Protein AF-A0A6N2DN77-F1 (afdb_monomer)

Sequence (92 aa):
MGPDDVTTDWLSTILGGEIGSVEHERIGDGLVGMNLRVRLRDAEPALPSSVVIKLPSPDPTSRATGIALRNYEREVRFYLDIAPTVDIRVPH

Solvent-accessible surface area (backbone atoms only — not comparable to full-atom values): 5533 Å² total; per-residue (Å²): 127,59,75,86,68,70,38,45,70,56,49,22,63,76,73,71,49,63,46,70,40,68,50,76,43,82,44,82,91,41,80,61,30,35,35,31,41,33,39,44,38,78,43,44,90,90,52,69,65,55,50,78,48,81,40,68,22,87,51,67,66,41,28,50,49,32,58,77,70,38,46,68,60,52,53,53,46,36,63,72,71,44,50,85,76,51,101,68,92,72,92,131

Foldseek 3Di:
DDPVVPFQVVCCVVQVWHFPGKDWDWDDPQQQWTKIKIATHPTDPVDDRIDIDTGGGPDPVSNVVCVVVVVVVVVVCCVVPPVVVDPDDDDD

Secondary structure (DSSP, 8-state):
--GGG--HHHHHHHHTS--SEEEEEEES--SSEEEEEEEEES--TTS-SEEEEEEE-SSHHHHHHHHHTTHHHHHHHIIIIIGGGS------

Radius of gyration: 14.67 Å; Cα contacts (8 Å, |Δi|>4): 127; chains: 1; bounding box: 31×34×36 Å

Nearest PDB structures (foldseek):
  7bmw-assembly1_A  TM=4.299E-01  e=1.077E+00  Thermochaetoides thermophila DSM 1495
  8jx6-assembly1_A  TM=4.408E-01  e=2.213E+00  metagenome
  6pe3-assembly1_A  TM=3.229E-01  e=6.519E+00  Methanocaldococcus jannaschii DSM 2661

pLDDT: mean 94.03, std 5.04, range [74.94, 98.12]

Structure (mmCIF, N/CA/C/O backbone):
data_AF-A0A6N2DN77-F1
#
_entry.id   AF-A0A6N2DN77-F1
#
loop_
_atom_site.group_PDB
_atom_site.id
_atom_site.type_symbol
_atom_site.label_atom_id
_atom_site.label_alt_id
_atom_site.label_comp_id
_atom_site.label_asym_id
_atom_site.label_entity_id
_atom_site.label_seq_id
_atom_site.pdbx_PDB_ins_code
_atom_site.Cartn_x
_atom_site.Cartn_y
_atom_site.Cartn_z
_atom_site.occupancy
_atom_site.B_iso_or_equiv
_atom_site.auth_seq_id
_atom_site.auth_comp_id
_atom_site.auth_asym_id
_atom_site.auth_atom_id
_atom_site.pdbx_PDB_model_num
ATOM 1 N N . MET A 1 1 ? 4.820 9.402 -6.035 1.00 75.69 1 MET A N 1
ATOM 2 C CA . MET A 1 1 ? 4.372 8.913 -4.728 1.00 75.69 1 MET A CA 1
ATOM 3 C C . MET A 1 1 ? 5.532 8.219 -4.030 1.00 75.69 1 MET A C 1
ATOM 5 O O . MET A 1 1 ? 6.094 7.291 -4.608 1.00 75.69 1 MET A O 1
ATOM 9 N N . GLY A 1 2 ? 5.924 8.705 -2.860 1.00 84.38 2 GLY A N 1
ATOM 10 C CA . GLY A 1 2 ? 6.901 8.126 -1.944 1.00 84.38 2 GLY A CA 1
ATOM 11 C C . GLY A 1 2 ? 6.288 7.890 -0.555 1.00 84.38 2 GLY A C 1
ATOM 12 O O . GLY A 1 2 ? 5.081 8.044 -0.391 1.00 84.38 2 GLY A O 1
ATOM 13 N N . PRO A 1 3 ? 7.093 7.495 0.446 1.00 86.25 3 PRO A N 1
ATOM 14 C CA . PRO A 1 3 ? 6.607 7.192 1.794 1.00 86.25 3 PRO A CA 1
ATOM 15 C C . PRO A 1 3 ? 5.905 8.365 2.476 1.00 86.25 3 PRO A C 1
ATOM 17 O O . PRO A 1 3 ? 4.927 8.141 3.176 1.00 86.25 3 PRO A O 1
ATOM 20 N N . ASP A 1 4 ? 6.372 9.591 2.236 1.00 90.19 4 ASP A N 1
ATOM 21 C CA . ASP A 1 4 ? 5.819 10.808 2.847 1.00 90.19 4 ASP A CA 1
ATOM 22 C C . ASP A 1 4 ? 4.428 11.167 2.301 1.00 90.19 4 ASP A C 1
ATOM 24 O O . ASP A 1 4 ? 3.685 11.911 2.932 1.00 90.19 4 ASP A O 1
ATOM 28 N N . ASP A 1 5 ? 4.045 10.596 1.153 1.00 91.06 5 ASP A N 1
ATOM 29 C CA . ASP A 1 5 ? 2.696 10.738 0.599 1.00 91.06 5 ASP A CA 1
ATOM 30 C C . ASP A 1 5 ? 1.687 9.788 1.278 1.00 91.06 5 ASP A C 1
ATOM 32 O O . ASP A 1 5 ? 0.484 9.887 1.040 1.00 91.06 5 ASP A O 1
ATOM 36 N N . VAL A 1 6 ? 2.153 8.848 2.113 1.00 93.38 6 VAL A N 1
ATOM 37 C CA . VAL A 1 6 ? 1.306 7.945 2.906 1.00 93.38 6 VAL A CA 1
ATOM 38 C C . VAL A 1 6 ? 0.957 8.632 4.225 1.00 93.38 6 VAL A C 1
ATOM 40 O O . VAL A 1 6 ? 1.515 8.331 5.280 1.00 93.38 6 VAL A O 1
ATOM 43 N N . THR A 1 7 ? 0.046 9.595 4.150 1.00 95.19 7 THR A N 1
ATOM 44 C CA . THR A 1 7 ? -0.420 10.354 5.315 1.00 95.19 7 THR A CA 1
ATOM 45 C C . THR A 1 7 ? -1.670 9.732 5.931 1.00 95.19 7 THR A C 1
ATOM 47 O O . THR A 1 7 ? -2.353 8.919 5.300 1.00 95.19 7 THR A O 1
ATOM 50 N N . THR A 1 8 ? -1.987 10.141 7.163 1.00 96.75 8 THR A N 1
ATOM 51 C CA . THR A 1 8 ? -3.252 9.804 7.829 1.00 96.75 8 THR A CA 1
ATOM 52 C C . THR A 1 8 ? -4.445 10.192 6.958 1.00 96.75 8 THR A C 1
ATOM 54 O O . THR A 1 8 ? -5.227 9.322 6.601 1.00 96.75 8 THR A O 1
ATOM 57 N N . ASP A 1 9 ? -4.529 11.453 6.523 1.00 96.75 9 ASP A N 1
ATOM 58 C CA . ASP A 1 9 ? -5.650 11.965 5.722 1.00 96.75 9 ASP A CA 1
ATOM 59 C C . ASP A 1 9 ? -5.842 11.186 4.415 1.00 96.75 9 ASP A C 1
ATOM 61 O O . ASP A 1 9 ? -6.967 10.864 4.017 1.00 96.75 9 ASP A O 1
ATOM 65 N N . TRP A 1 10 ? -4.735 10.853 3.743 1.00 96.06 10 TRP A N 1
ATOM 66 C CA . TRP A 1 10 ? -4.775 10.063 2.518 1.00 96.06 10 TRP A CA 1
ATOM 67 C C . TRP A 1 10 ? -5.307 8.649 2.787 1.00 96.06 10 TRP A C 1
ATOM 69 O O . TRP A 1 10 ? -6.180 8.177 2.058 1.00 96.06 10 TRP A O 1
ATOM 79 N N . LEU A 1 11 ? -4.847 7.988 3.856 1.00 96.75 11 LEU A N 1
ATOM 80 C CA . LEU A 1 11 ? -5.338 6.662 4.234 1.00 96.75 11 LEU A CA 1
ATOM 81 C C . LEU A 1 11 ? -6.796 6.678 4.695 1.00 96.75 11 LEU A C 1
ATOM 83 O O . LEU A 1 11 ? -7.546 5.804 4.270 1.00 96.75 11 LEU A O 1
ATOM 87 N N . SER A 1 12 ? -7.214 7.672 5.481 1.00 97.31 12 SER A N 1
ATOM 88 C CA . SER A 1 12 ? -8.610 7.833 5.905 1.00 97.31 12 SER A CA 1
ATOM 89 C C . SER A 1 12 ? -9.531 7.976 4.693 1.00 97.31 12 SER A C 1
ATOM 91 O O . SER A 1 12 ? -10.577 7.334 4.609 1.00 97.31 12 SER A O 1
ATOM 93 N N . THR A 1 13 ? -9.093 8.744 3.689 1.00 97.31 13 THR A N 1
ATOM 94 C CA . THR A 1 13 ? -9.828 8.925 2.429 1.00 97.31 13 THR A CA 1
ATOM 95 C C . THR A 1 13 ? -9.945 7.620 1.638 1.00 97.31 13 THR A C 1
ATOM 97 O O . THR A 1 13 ? -11.024 7.288 1.154 1.00 97.31 13 THR A O 1
ATOM 100 N N . ILE A 1 14 ? -8.844 6.877 1.483 1.00 95.69 14 ILE A N 1
ATOM 101 C CA . ILE A 1 14 ? -8.813 5.637 0.691 1.00 95.69 14 ILE A CA 1
ATOM 102 C C . ILE A 1 14 ? -9.578 4.501 1.375 1.00 95.69 14 ILE A C 1
ATOM 104 O O . ILE A 1 14 ? -10.236 3.715 0.696 1.00 95.69 14 ILE A O 1
ATOM 108 N N . LEU A 1 15 ? -9.475 4.398 2.701 1.00 95.62 15 LEU A N 1
ATOM 109 C CA . LEU A 1 15 ? -10.103 3.332 3.479 1.00 95.62 15 LEU A CA 1
ATOM 110 C C . LEU A 1 15 ? -11.545 3.658 3.889 1.00 95.62 15 LEU A C 1
ATOM 112 O O . LEU A 1 15 ? -12.278 2.747 4.264 1.00 95.62 15 LEU A O 1
ATOM 116 N N . GLY A 1 16 ? -11.969 4.920 3.774 1.00 96.88 16 GLY A N 1
ATOM 117 C CA . GLY A 1 16 ? -13.346 5.336 4.031 1.00 96.88 16 GLY A CA 1
ATOM 118 C C . GLY A 1 16 ? -13.720 5.350 5.513 1.00 96.88 16 GLY A C 1
ATOM 119 O O . GLY A 1 16 ? -14.827 4.944 5.853 1.00 96.88 16 GLY A O 1
ATOM 120 N N . GLY A 1 17 ? -12.812 5.802 6.380 1.00 96.81 17 GLY A N 1
ATOM 121 C CA . GLY A 1 17 ? -13.055 5.946 7.818 1.00 96.81 17 GLY A CA 1
ATOM 122 C C . GLY A 1 17 ? -11.954 6.744 8.512 1.00 96.81 17 GLY A C 1
ATOM 123 O O . GLY A 1 17 ? -10.890 6.971 7.935 1.00 96.81 17 GLY A O 1
ATOM 124 N N . GLU A 1 18 ? -12.205 7.171 9.746 1.00 97.56 18 GLU A N 1
ATOM 125 C CA . GLU A 1 18 ? -11.255 7.975 10.515 1.00 97.56 18 GLU A CA 1
ATOM 126 C C . GLU A 1 18 ? -10.080 7.140 11.054 1.00 97.56 18 GLU A C 1
ATOM 128 O O . GLU A 1 18 ? -10.235 6.016 11.546 1.00 97.56 18 GLU A O 1
ATOM 133 N N . ILE A 1 19 ? -8.881 7.724 10.980 1.00 98.12 19 ILE A N 1
ATOM 134 C CA . ILE A 1 19 ? -7.623 7.185 11.508 1.00 98.12 19 ILE A CA 1
ATOM 135 C C . ILE A 1 19 ? -6.976 8.291 12.337 1.00 98.12 19 ILE A C 1
ATOM 137 O O . ILE A 1 19 ? -6.790 9.398 11.841 1.00 98.12 19 ILE A O 1
ATOM 141 N N . GLY A 1 20 ? -6.603 8.009 13.586 1.00 97.00 20 GLY A N 1
ATOM 142 C CA . GLY A 1 20 ? -5.953 9.008 14.437 1.00 97.00 20 GLY A CA 1
ATOM 143 C C . GLY A 1 20 ? -4.508 9.285 14.022 1.00 97.00 20 GLY A C 1
ATOM 144 O O . GLY A 1 20 ? -4.096 10.435 13.872 1.00 97.00 20 GLY A O 1
ATOM 145 N N . SER A 1 21 ? -3.713 8.233 13.821 1.00 96.81 21 SER A N 1
ATOM 146 C CA . SER A 1 21 ? -2.340 8.370 13.323 1.00 96.81 21 SER A CA 1
ATOM 147 C C . SER A 1 21 ? -1.836 7.110 12.632 1.00 96.81 21 SER A C 1
ATOM 149 O O . SER A 1 21 ? -2.405 6.024 12.764 1.00 96.81 21 SER A O 1
ATOM 151 N N . VAL A 1 22 ? -0.753 7.261 11.872 1.00 96.62 22 VAL A N 1
ATOM 152 C CA . VAL A 1 22 ? -0.130 6.166 11.131 1.00 96.62 22 VAL A CA 1
ATOM 153 C C . VAL A 1 22 ? 1.350 6.062 11.466 1.00 96.62 22 VAL A C 1
ATOM 155 O O . VAL A 1 22 ? 2.057 7.061 11.571 1.00 96.62 22 VAL A O 1
ATOM 158 N N . GLU A 1 23 ? 1.829 4.832 11.615 1.00 95.75 23 GLU A N 1
ATOM 159 C CA . GLU A 1 23 ? 3.252 4.521 11.761 1.00 95.75 23 GLU A CA 1
ATOM 160 C C . GLU A 1 23 ? 3.665 3.605 10.615 1.00 95.75 23 GLU A C 1
ATOM 162 O O . GLU A 1 23 ? 3.116 2.509 10.475 1.00 95.75 23 GLU A O 1
ATOM 167 N N . HIS A 1 24 ? 4.643 4.020 9.811 1.00 94.25 24 HIS A N 1
ATOM 168 C CA . HIS A 1 24 ? 5.153 3.211 8.707 1.00 94.25 24 HIS A CA 1
ATOM 169 C C . HIS A 1 24 ? 6.552 2.636 8.981 1.00 94.25 24 HIS A C 1
ATOM 171 O O . HIS A 1 24 ? 7.439 3.299 9.510 1.00 94.25 24 HIS A O 1
ATOM 177 N N . GLU A 1 25 ? 6.766 1.384 8.588 1.00 94.56 25 GLU A N 1
ATOM 178 C CA . GLU A 1 25 ? 8.072 0.725 8.591 1.00 94.56 25 GLU A CA 1
ATOM 179 C C . GLU A 1 25 ? 8.326 0.106 7.213 1.00 94.56 25 GLU A C 1
ATOM 181 O O . GLU A 1 25 ? 7.442 -0.520 6.619 1.00 94.56 25 GLU A O 1
ATOM 186 N N . ARG A 1 26 ? 9.541 0.265 6.679 1.00 93.75 26 ARG A N 1
ATOM 187 C CA . ARG A 1 26 ? 9.924 -0.425 5.443 1.00 93.75 26 ARG A CA 1
ATOM 188 C C . ARG A 1 26 ? 10.091 -1.913 5.724 1.00 93.75 26 ARG A C 1
ATOM 190 O O . ARG A 1 26 ? 10.753 -2.296 6.684 1.00 93.75 26 ARG A O 1
ATOM 197 N N . ILE A 1 27 ? 9.535 -2.742 4.845 1.00 94.44 27 ILE A N 1
ATOM 198 C CA . ILE A 1 27 ? 9.667 -4.198 4.905 1.00 94.44 27 ILE A CA 1
ATOM 199 C C . ILE A 1 27 ? 10.254 -4.747 3.600 1.00 94.44 27 ILE A C 1
ATOM 201 O O . ILE A 1 27 ? 9.910 -4.302 2.502 1.00 94.44 27 ILE A O 1
ATOM 205 N N . GLY A 1 28 ? 11.139 -5.737 3.727 1.00 89.12 28 GLY A N 1
ATOM 206 C CA . GLY A 1 28 ? 11.843 -6.361 2.604 1.00 89.12 28 GLY A CA 1
ATOM 207 C C . GLY A 1 28 ? 12.930 -5.487 1.962 1.00 89.12 28 GLY A C 1
ATOM 208 O O . GLY A 1 28 ? 13.084 -4.303 2.264 1.00 89.12 28 GLY A O 1
ATOM 209 N N . ASP A 1 29 ? 13.675 -6.083 1.029 1.00 83.25 29 ASP A N 1
ATOM 210 C CA . ASP A 1 29 ? 14.890 -5.473 0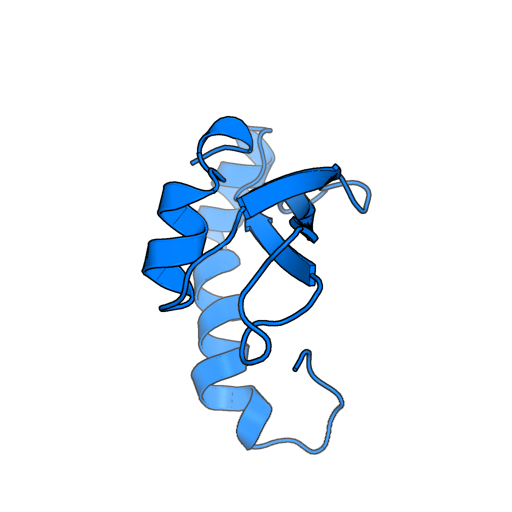.459 1.00 83.25 29 ASP A CA 1
ATOM 211 C C . ASP A 1 29 ? 14.602 -4.449 -0.648 1.00 83.25 29 ASP A C 1
ATOM 213 O O . ASP A 1 29 ? 15.414 -3.581 -0.961 1.00 83.25 29 ASP A O 1
ATOM 217 N N . GLY A 1 30 ? 13.393 -4.480 -1.204 1.00 74.94 30 GLY A N 1
ATOM 218 C CA . GLY A 1 30 ? 12.910 -3.477 -2.147 1.00 74.94 30 GLY A CA 1
ATOM 219 C C . GLY A 1 30 ? 13.518 -3.549 -3.552 1.00 74.94 30 GLY A C 1
ATOM 220 O O . GLY A 1 30 ? 13.725 -2.519 -4.186 1.00 74.94 30 GLY A O 1
ATOM 221 N N . LEU A 1 31 ? 13.796 -4.761 -4.046 1.00 75.38 31 LEU A N 1
ATOM 222 C CA . LEU A 1 31 ? 14.460 -4.988 -5.339 1.00 75.38 31 LEU A CA 1
ATOM 223 C C . LEU A 1 31 ? 13.653 -4.469 -6.550 1.00 75.38 31 LEU A C 1
ATOM 225 O O . LEU A 1 31 ? 14.230 -3.923 -7.490 1.00 75.38 31 LEU A O 1
ATOM 229 N N . VAL A 1 32 ? 12.322 -4.622 -6.529 1.00 81.69 32 VAL A N 1
ATOM 230 C CA . VAL A 1 32 ? 11.410 -4.230 -7.634 1.00 81.69 32 VAL A CA 1
ATOM 231 C C . VAL A 1 32 ? 10.530 -3.025 -7.271 1.00 81.69 32 VAL A C 1
ATOM 233 O O . VAL A 1 32 ? 10.144 -2.220 -8.121 1.00 81.69 32 VAL A O 1
AT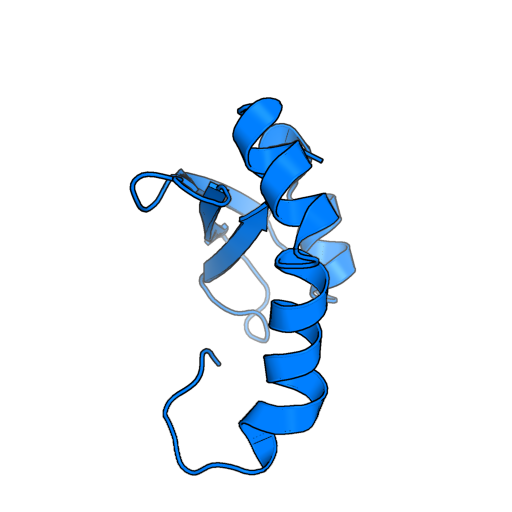OM 236 N N . GLY A 1 33 ? 10.199 -2.896 -5.992 1.00 89.94 33 GLY A N 1
ATOM 237 C CA . GLY A 1 33 ? 9.347 -1.850 -5.441 1.00 89.94 33 GLY A CA 1
ATOM 238 C C . GLY A 1 33 ? 9.557 -1.755 -3.939 1.00 89.94 33 GLY A C 1
ATOM 239 O O . GLY A 1 33 ? 10.188 -2.625 -3.344 1.00 89.94 33 GLY A O 1
ATOM 240 N N . MET A 1 34 ? 9.039 -0.705 -3.321 1.00 92.69 34 MET A N 1
ATOM 241 C CA . MET A 1 34 ? 9.144 -0.495 -1.882 1.00 92.69 34 MET A CA 1
ATOM 242 C C . MET A 1 34 ? 7.866 -0.956 -1.194 1.00 92.69 34 MET A C 1
ATOM 244 O O . MET A 1 34 ? 6.774 -0.587 -1.609 1.00 92.69 34 MET A O 1
ATOM 248 N N . ASN A 1 35 ? 8.005 -1.744 -0.132 1.00 94.75 35 ASN A N 1
ATOM 249 C CA . ASN A 1 35 ? 6.875 -2.175 0.679 1.00 94.75 35 ASN A CA 1
ATOM 250 C C . ASN A 1 35 ? 6.954 -1.478 2.034 1.00 94.75 35 ASN A C 1
ATOM 252 O O . ASN A 1 35 ? 8.005 -1.487 2.680 1.00 94.75 35 ASN A O 1
ATOM 256 N N . LEU A 1 36 ? 5.840 -0.897 2.456 1.00 95.50 36 LEU A N 1
ATOM 257 C CA . LEU A 1 36 ? 5.673 -0.310 3.777 1.00 95.50 36 LEU A CA 1
ATOM 258 C C . LEU A 1 36 ? 4.628 -1.121 4.530 1.00 95.50 36 LEU A C 1
ATOM 260 O O . LEU A 1 36 ? 3.541 -1.349 4.002 1.00 95.50 36 LEU A O 1
ATOM 264 N N . ARG A 1 37 ? 4.927 -1.534 5.761 1.00 96.69 37 ARG A N 1
ATOM 265 C CA . ARG A 1 37 ? 3.876 -1.888 6.714 1.00 96.69 37 ARG A CA 1
ATOM 266 C C . ARG A 1 37 ? 3.450 -0.613 7.417 1.00 96.69 37 ARG A C 1
ATOM 268 O O . ARG A 1 37 ? 4.295 0.074 7.980 1.00 96.69 37 ARG A O 1
ATOM 275 N N . VAL A 1 38 ? 2.157 -0.325 7.394 1.00 97.56 38 VAL A N 1
ATOM 276 C CA . VAL A 1 38 ? 1.572 0.843 8.047 1.00 97.56 38 VAL A CA 1
ATOM 277 C C . VAL A 1 38 ? 0.646 0.364 9.151 1.00 97.56 38 VAL A C 1
ATOM 279 O O . VAL A 1 38 ? -0.322 -0.338 8.870 1.00 97.56 38 VAL A O 1
ATOM 282 N N . ARG A 1 39 ? 0.949 0.705 10.403 1.00 97.56 39 ARG A N 1
ATOM 283 C CA . ARG A 1 39 ? 0.049 0.490 11.544 1.00 97.56 39 ARG A CA 1
ATOM 284 C C . ARG A 1 39 ? -0.915 1.669 11.629 1.00 97.56 39 ARG A C 1
ATOM 286 O O . ARG A 1 39 ? -0.462 2.811 11.577 1.00 97.56 39 ARG A O 1
ATOM 293 N N . LEU A 1 40 ? -2.210 1.384 11.761 1.00 97.50 40 LEU A N 1
ATOM 294 C CA . LEU A 1 40 ? -3.257 2.397 11.907 1.00 97.50 40 LEU A CA 1
ATOM 295 C C . LEU A 1 40 ? -3.605 2.502 13.397 1.00 97.50 40 LEU A C 1
ATOM 297 O O . LEU A 1 40 ? -4.047 1.527 14.007 1.00 97.50 40 LEU A O 1
ATOM 301 N N . ARG A 1 41 ? -3.329 3.652 14.011 1.00 97.31 41 ARG A N 1
ATOM 302 C CA . ARG A 1 41 ? -3.597 3.919 15.429 1.00 97.31 41 ARG A CA 1
ATOM 303 C C . ARG A 1 41 ? -4.912 4.665 15.562 1.00 97.31 41 ARG A C 1
ATOM 305 O O . ARG A 1 41 ? -5.193 5.556 14.761 1.00 97.31 41 ARG A O 1
ATOM 312 N N . ASP A 1 42 ? -5.683 4.293 16.581 1.00 95.88 42 ASP A N 1
ATOM 313 C CA . ASP A 1 42 ? -6.978 4.908 16.890 1.00 95.88 42 ASP A CA 1
ATOM 314 C C . ASP A 1 42 ? -7.909 4.964 15.666 1.00 95.88 42 ASP A C 1
ATOM 316 O O . ASP A 1 42 ? -8.648 5.923 15.471 1.00 95.88 42 ASP A O 1
ATOM 320 N N . ALA A 1 43 ? -7.819 3.947 14.804 1.00 96.94 43 ALA A N 1
ATOM 321 C CA . ALA A 1 43 ? -8.673 3.810 13.638 1.00 96.94 43 ALA A CA 1
ATOM 322 C C . ALA A 1 43 ? -10.055 3.295 14.046 1.00 96.94 43 ALA A C 1
ATOM 324 O O . ALA A 1 43 ? -10.196 2.573 15.040 1.00 96.94 43 ALA A O 1
ATOM 325 N N . GLU A 1 44 ? -11.070 3.640 13.258 1.00 97.31 44 GLU A N 1
ATOM 326 C CA . GLU A 1 44 ? -12.411 3.101 13.455 1.00 97.31 44 GLU A CA 1
ATOM 327 C C . GLU A 1 44 ? -12.411 1.560 13.498 1.00 97.31 44 GLU A C 1
ATOM 329 O O . GLU A 1 44 ? -11.665 0.924 12.751 1.00 97.31 44 GLU A O 1
ATOM 334 N N . PRO A 1 45 ? -13.286 0.919 14.301 1.00 95.50 45 PRO A N 1
ATOM 335 C CA . PRO A 1 45 ? -13.295 -0.540 14.453 1.00 95.50 45 PRO A CA 1
ATOM 336 C C . PRO A 1 45 ? -13.520 -1.338 13.159 1.00 95.50 45 PRO A C 1
ATOM 338 O O . PRO A 1 45 ? -13.212 -2.527 13.120 1.00 95.50 45 PRO A O 1
ATOM 341 N N . ALA A 1 46 ? -14.094 -0.713 12.126 1.00 95.12 46 ALA A N 1
ATOM 342 C CA . ALA A 1 46 ? -14.307 -1.327 10.818 1.00 95.12 46 ALA A CA 1
ATOM 343 C C . ALA A 1 46 ? -13.041 -1.338 9.938 1.00 95.12 46 ALA A C 1
ATOM 345 O O . ALA A 1 46 ? -12.994 -2.076 8.954 1.00 95.12 46 ALA A O 1
ATOM 346 N N . LEU A 1 47 ? -12.027 -0.537 10.278 1.00 96.31 47 LEU A N 1
ATOM 347 C CA . LEU A 1 47 ? -10.765 -0.457 9.551 1.00 96.31 47 LEU A CA 1
ATOM 348 C C . LEU A 1 47 ? -9.762 -1.513 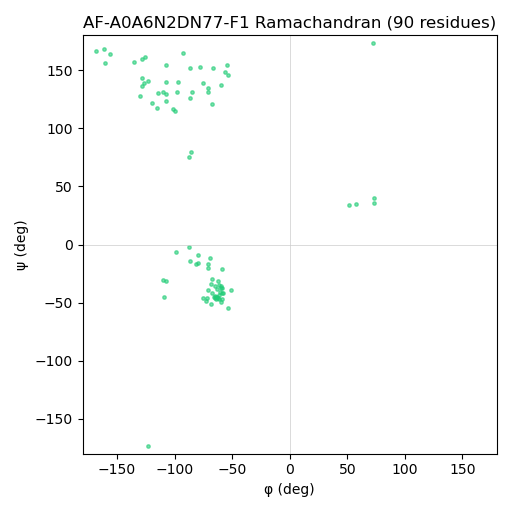10.046 1.00 96.31 47 LEU A C 1
ATOM 350 O O . LEU A 1 47 ? -9.796 -1.926 11.209 1.00 96.31 47 LEU A O 1
ATOM 354 N N . PRO A 1 48 ? -8.831 -1.965 9.186 1.00 95.88 48 PRO A N 1
ATOM 355 C CA . PRO A 1 48 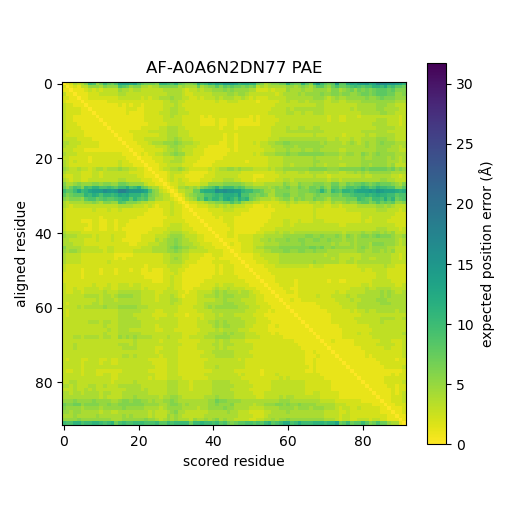? -7.790 -2.895 9.602 1.00 95.88 48 PRO A CA 1
ATOM 356 C C . PRO A 1 48 ? -6.821 -2.241 10.597 1.00 95.88 48 PRO A C 1
ATOM 358 O O . PRO A 1 48 ? -6.541 -1.050 10.538 1.00 95.88 48 PRO A O 1
ATOM 361 N N . SER A 1 49 ? -6.204 -3.039 11.469 1.00 95.50 49 SER A N 1
ATOM 362 C CA . SER A 1 49 ? -5.167 -2.545 12.393 1.00 95.50 49 SER A CA 1
ATOM 363 C C . SER A 1 49 ? -3.845 -2.194 11.696 1.00 95.50 49 SER A C 1
ATOM 365 O O . SER A 1 49 ? -3.009 -1.464 12.236 1.00 95.50 49 SER A O 1
ATOM 367 N N . SER A 1 50 ? -3.622 -2.732 10.494 1.00 96.81 50 SER A N 1
ATOM 368 C CA . SER A 1 50 ? -2.474 -2.404 9.654 1.00 96.81 50 SER A CA 1
ATOM 369 C C . SER A 1 50 ? -2.719 -2.770 8.197 1.00 96.81 50 SER A C 1
ATOM 371 O O . SER A 1 50 ? -3.477 -3.693 7.909 1.00 96.81 50 SER A O 1
ATOM 373 N N . VAL A 1 51 ? -2.006 -2.103 7.295 1.00 97.06 51 VAL A N 1
ATOM 374 C CA . VAL A 1 51 ? -1.985 -2.410 5.861 1.00 97.06 51 VAL A CA 1
ATOM 375 C C . VAL A 1 51 ? -0.552 -2.558 5.357 1.00 97.06 51 VAL A C 1
ATOM 377 O O . VAL A 1 51 ? 0.401 -2.070 5.973 1.00 97.06 51 VAL A O 1
ATOM 380 N N . VAL A 1 52 ? -0.387 -3.229 4.216 1.00 96.06 52 VAL A N 1
ATOM 381 C CA . VAL A 1 52 ? 0.865 -3.208 3.451 1.00 96.06 52 VAL A CA 1
ATOM 382 C C . VAL A 1 52 ? 0.656 -2.376 2.197 1.00 96.06 52 VAL A C 1
ATOM 384 O O . VAL A 1 52 ? -0.217 -2.678 1.389 1.00 96.06 52 VAL A O 1
ATOM 387 N N . ILE A 1 53 ? 1.486 -1.352 2.016 1.00 95.31 53 ILE A N 1
ATOM 388 C CA . ILE A 1 53 ? 1.449 -0.475 0.846 1.00 95.31 53 ILE A CA 1
ATOM 389 C C . ILE A 1 53 ? 2.648 -0.774 -0.038 1.00 95.31 53 ILE A C 1
ATOM 391 O O . ILE A 1 53 ? 3.792 -0.781 0.424 1.00 95.31 53 ILE A O 1
ATOM 395 N N . LYS A 1 54 ? 2.377 -0.991 -1.325 1.00 94.50 54 LYS A N 1
ATOM 396 C CA . LYS A 1 54 ? 3.396 -1.176 -2.356 1.00 94.50 54 LYS A CA 1
ATOM 397 C C . LYS A 1 54 ? 3.568 0.103 -3.159 1.00 94.50 54 LYS A C 1
ATOM 399 O O . LYS A 1 54 ? 2.653 0.544 -3.846 1.00 94.50 54 LYS A O 1
ATOM 404 N N . LEU A 1 55 ? 4.759 0.679 -3.084 1.00 93.69 55 LEU A N 1
ATOM 405 C CA . LEU A 1 55 ? 5.167 1.863 -3.826 1.00 93.69 55 LEU A CA 1
ATOM 406 C C . LEU A 1 55 ? 6.160 1.477 -4.935 1.00 93.69 55 LEU A C 1
ATOM 408 O O . LEU A 1 55 ? 6.888 0.484 -4.802 1.00 93.69 55 LEU A O 1
ATOM 412 N N . PRO A 1 56 ? 6.252 2.264 -6.023 1.00 92.31 56 PRO A N 1
ATOM 413 C CA . PRO A 1 56 ? 7.319 2.105 -7.001 1.00 92.31 56 PRO A CA 1
ATOM 414 C C . PRO A 1 56 ? 8.703 2.170 -6.348 1.00 92.31 56 PRO A C 1
ATOM 416 O O . PRO A 1 56 ? 8.887 2.787 -5.298 1.00 92.31 56 PRO A O 1
ATOM 419 N N . SER A 1 57 ? 9.694 1.545 -6.984 1.00 91.38 57 SER A N 1
ATOM 420 C CA . SER A 1 57 ? 11.062 1.571 -6.463 1.00 91.38 57 SER A CA 1
ATOM 421 C C . SER A 1 57 ? 11.583 3.017 -6.371 1.00 91.38 57 SER A C 1
ATOM 423 O O . SER A 1 57 ? 11.367 3.801 -7.308 1.00 91.38 57 SER A O 1
ATOM 425 N N . PRO A 1 58 ? 12.272 3.401 -5.277 1.00 89.19 58 PRO A N 1
ATOM 426 C CA . PRO A 1 58 ? 12.939 4.698 -5.204 1.00 89.19 58 PRO A CA 1
ATOM 427 C C . PRO A 1 58 ? 14.115 4.769 -6.191 1.00 89.19 58 PRO A C 1
ATOM 429 O O . PRO A 1 58 ? 14.383 5.840 -6.739 1.00 89.19 58 PRO A O 1
ATOM 432 N N . ASP A 1 59 ? 14.745 3.627 -6.493 1.00 91.06 59 ASP A N 1
ATOM 433 C CA . ASP A 1 59 ? 15.793 3.516 -7.504 1.00 91.06 59 ASP A CA 1
ATOM 434 C C . ASP A 1 59 ? 15.210 3.747 -8.917 1.00 91.06 59 ASP A C 1
ATOM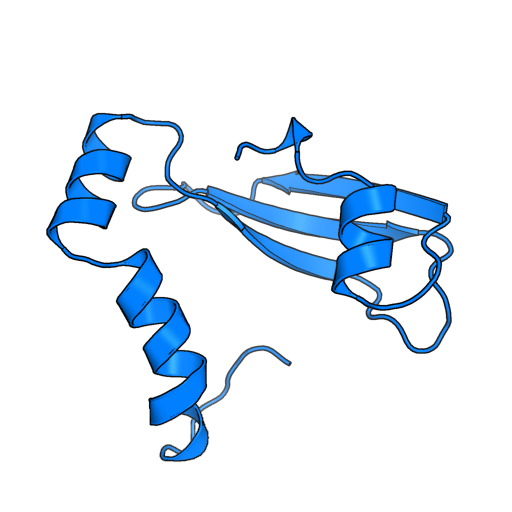 436 O O . ASP A 1 59 ? 14.296 3.022 -9.335 1.00 91.06 59 ASP A O 1
ATOM 440 N N . PRO A 1 60 ? 15.703 4.748 -9.674 1.00 92.06 60 PRO A N 1
ATOM 441 C CA . PRO A 1 60 ? 15.159 5.077 -10.990 1.00 92.06 60 PRO A CA 1
ATOM 442 C C . PRO A 1 60 ? 15.267 3.950 -12.023 1.00 92.06 60 PRO A C 1
ATOM 444 O O . PRO A 1 60 ? 14.360 3.803 -12.841 1.00 92.06 60 PRO A O 1
ATOM 447 N N . THR A 1 61 ? 16.332 3.147 -11.985 1.00 93.25 61 THR A N 1
ATOM 448 C CA . THR A 1 61 ? 16.577 2.052 -12.937 1.00 93.25 61 THR A CA 1
ATOM 449 C C . THR A 1 61 ? 15.618 0.891 -12.684 1.00 93.25 61 THR A C 1
ATOM 451 O O . THR A 1 61 ? 14.973 0.386 -13.608 1.00 93.25 61 THR A O 1
ATOM 454 N N . SER A 1 62 ? 15.462 0.501 -11.418 1.00 92.69 62 SER A N 1
ATOM 455 C CA . SER A 1 62 ? 14.494 -0.506 -10.979 1.00 92.69 62 SER A CA 1
ATOM 456 C C . SER A 1 62 ? 1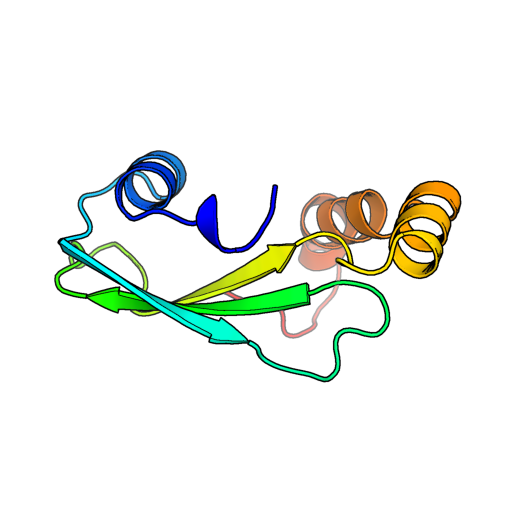3.063 -0.056 -11.289 1.00 92.69 62 SER A C 1
ATOM 458 O O . SER A 1 62 ? 12.284 -0.815 -11.869 1.00 92.69 62 SER A O 1
ATOM 460 N N . ARG A 1 63 ? 12.731 1.217 -11.028 1.00 93.25 63 ARG A N 1
ATOM 461 C CA . ARG A 1 63 ? 11.420 1.791 -11.369 1.00 93.25 63 ARG A CA 1
ATOM 462 C C . ARG A 1 63 ? 11.151 1.782 -12.873 1.00 93.25 63 ARG A C 1
ATOM 464 O O . ARG A 1 63 ? 10.072 1.366 -13.286 1.00 93.25 63 ARG A O 1
ATOM 471 N N . ALA A 1 64 ? 12.117 2.204 -13.690 1.00 94.56 64 ALA A N 1
ATOM 472 C CA . ALA A 1 64 ? 11.996 2.178 -15.148 1.00 94.56 64 ALA A CA 1
ATOM 473 C C . ALA A 1 64 ? 11.780 0.750 -15.670 1.00 94.56 64 ALA A C 1
ATOM 475 O O . ALA A 1 64 ? 10.919 0.526 -16.519 1.00 94.56 64 ALA A O 1
ATOM 476 N N . THR A 1 65 ? 12.490 -0.226 -15.100 1.00 94.69 65 THR A N 1
ATOM 477 C CA . THR A 1 65 ? 12.305 -1.650 -15.415 1.00 94.69 65 THR A CA 1
ATOM 478 C C . THR A 1 65 ? 10.903 -2.128 -15.032 1.00 94.69 65 THR A C 1
ATOM 480 O O . THR A 1 65 ? 10.226 -2.767 -15.835 1.00 94.69 65 THR A O 1
ATOM 483 N N . GLY A 1 66 ? 10.422 -1.771 -13.835 1.00 94.12 66 GLY A N 1
ATOM 484 C CA . GLY A 1 66 ? 9.070 -2.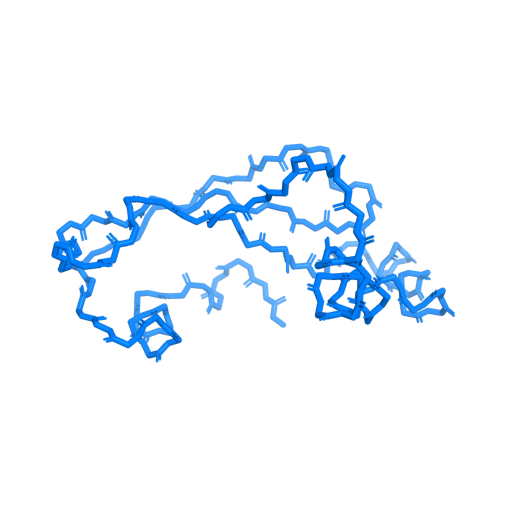091 -13.376 1.00 94.12 66 GLY A CA 1
ATOM 485 C C . GLY A 1 66 ? 7.974 -1.519 -14.278 1.00 94.12 66 GLY A C 1
ATOM 486 O O . GLY A 1 66 ? 6.981 -2.200 -14.533 1.00 94.12 66 GLY A O 1
ATOM 487 N N . ILE A 1 67 ? 8.176 -0.311 -14.815 1.00 94.94 67 ILE A N 1
ATOM 488 C CA . ILE A 1 67 ? 7.281 0.310 -15.802 1.00 94.94 67 ILE A CA 1
ATOM 489 C C . ILE A 1 67 ? 7.340 -0.445 -17.134 1.00 94.94 67 ILE A C 1
ATOM 491 O O . ILE A 1 67 ? 6.297 -0.852 -17.642 1.00 94.94 67 ILE A O 1
ATOM 495 N N . ALA A 1 68 ? 8.538 -0.678 -17.678 1.00 97.00 68 ALA A N 1
ATOM 496 C CA . ALA A 1 68 ? 8.722 -1.346 -18.968 1.00 97.00 68 ALA A CA 1
ATOM 497 C C . ALA A 1 68 ? 8.118 -2.761 -18.989 1.00 97.00 68 ALA A C 1
ATOM 499 O O . ALA A 1 68 ? 7.519 -3.171 -19.981 1.00 97.00 68 ALA A O 1
ATOM 500 N N . LEU A 1 69 ? 8.221 -3.491 -17.874 1.00 96.25 69 LEU A N 1
ATOM 501 C CA . LEU A 1 69 ? 7.656 -4.835 -17.712 1.00 96.25 69 LEU A CA 1
ATOM 502 C C . LEU A 1 69 ? 6.196 -4.841 -17.227 1.00 96.25 69 LEU A C 1
ATOM 504 O O . LEU A 1 69 ? 5.582 -5.910 -17.124 1.00 96.25 69 LEU A O 1
ATOM 508 N N . ARG A 1 70 ? 5.625 -3.657 -16.962 1.00 96.62 70 ARG A N 1
ATOM 509 C CA . ARG A 1 70 ? 4.265 -3.448 -16.439 1.00 96.62 70 ARG A CA 1
ATOM 510 C C . ARG A 1 70 ? 4.018 -4.165 -15.108 1.00 96.62 70 ARG A C 1
ATOM 512 O O . ARG A 1 70 ? 2.912 -4.636 -14.858 1.00 96.62 70 ARG A O 1
ATOM 519 N N . ASN A 1 71 ? 5.027 -4.253 -14.242 1.00 95.25 71 ASN A N 1
ATOM 520 C CA . ASN A 1 71 ? 4.953 -5.016 -12.992 1.00 95.25 71 ASN A CA 1
ATOM 521 C C . ASN A 1 71 ? 3.819 -4.523 -12.081 1.00 95.25 71 ASN A C 1
ATOM 523 O O . ASN A 1 71 ? 3.024 -5.332 -11.614 1.00 95.25 71 ASN A O 1
ATOM 527 N N . TYR A 1 72 ? 3.700 -3.205 -11.889 1.00 92.88 72 TYR A N 1
ATOM 528 C CA . TYR A 1 72 ? 2.682 -2.611 -11.011 1.00 92.88 72 TYR A CA 1
ATOM 529 C C . TYR A 1 72 ? 1.260 -2.881 -11.515 1.00 92.88 72 TYR A C 1
ATOM 531 O O . TYR A 1 72 ? 0.388 -3.295 -10.759 1.00 92.88 72 TYR A O 1
ATOM 539 N N . GLU A 1 73 ? 1.040 -2.702 -12.818 1.00 95.62 73 GLU A N 1
ATOM 540 C CA . GLU A 1 73 ? -0.260 -2.957 -13.435 1.00 95.62 73 GLU A CA 1
ATOM 541 C C . GLU A 1 73 ? -0.626 -4.444 -13.379 1.00 95.62 73 GLU A C 1
ATOM 543 O O . GLU A 1 73 ? -1.755 -4.792 -13.044 1.00 95.62 73 GLU A O 1
ATOM 548 N N . ARG A 1 74 ? 0.322 -5.331 -13.702 1.00 96.94 74 ARG A N 1
ATOM 549 C CA . ARG A 1 74 ? 0.091 -6.781 -13.701 1.00 96.94 74 ARG A CA 1
ATOM 550 C C . ARG A 1 74 ? -0.201 -7.306 -12.303 1.00 96.94 74 ARG A C 1
ATOM 552 O O . ARG A 1 74 ? -1.019 -8.207 -12.179 1.00 96.94 74 ARG A O 1
ATOM 559 N N . GLU A 1 75 ? 0.427 -6.744 -11.275 1.00 95.81 75 GLU A N 1
ATOM 560 C CA . GLU A 1 75 ? 0.131 -7.095 -9.889 1.00 95.81 75 GLU A CA 1
ATOM 561 C C . GLU A 1 75 ? -1.297 -6.696 -9.492 1.00 95.81 75 GLU A C 1
ATOM 563 O O . GLU A 1 75 ? -2.031 -7.523 -8.959 1.00 95.81 75 GLU A O 1
ATOM 568 N N . VAL A 1 76 ? -1.736 -5.476 -9.818 1.00 95.81 76 VAL A N 1
ATOM 569 C CA . VAL A 1 76 ? -3.126 -5.055 -9.564 1.00 95.81 76 VAL A CA 1
ATOM 570 C C . VAL A 1 76 ? -4.113 -5.937 -10.333 1.00 95.81 76 VAL A C 1
ATOM 572 O O . VAL A 1 76 ? -5.058 -6.455 -9.745 1.00 95.81 76 VAL A O 1
ATOM 575 N N . ARG A 1 77 ? -3.867 -6.181 -11.627 1.00 97.81 77 ARG A N 1
ATOM 576 C CA . ARG A 1 77 ? -4.716 -7.068 -12.440 1.00 97.81 77 ARG A CA 1
ATOM 577 C C . ARG A 1 77 ? -4.722 -8.507 -11.937 1.00 97.81 77 ARG A C 1
ATOM 579 O O . ARG A 1 77 ? -5.736 -9.177 -12.060 1.00 97.81 77 A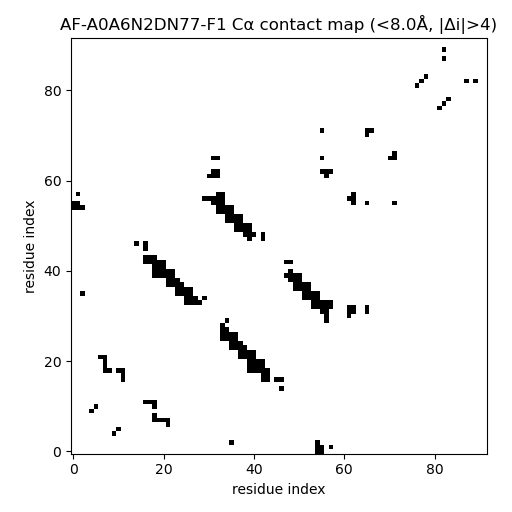RG A O 1
ATOM 586 N N . PHE A 1 78 ? -3.628 -8.993 -11.353 1.00 97.62 78 PHE A N 1
ATOM 587 C CA . PHE A 1 78 ? -3.627 -10.309 -10.726 1.00 97.62 78 PHE A CA 1
ATOM 588 C C . PHE A 1 78 ? -4.664 -10.375 -9.603 1.00 97.62 78 PHE A C 1
ATOM 590 O O . PHE A 1 78 ? -5.479 -11.291 -9.608 1.00 97.62 78 PHE A O 1
ATOM 597 N N . TYR A 1 79 ? -4.684 -9.401 -8.688 1.00 96.88 79 TYR A N 1
ATOM 598 C CA . TYR A 1 79 ? -5.657 -9.393 -7.592 1.00 96.88 79 TYR A CA 1
ATOM 599 C C . TYR A 1 79 ? -7.097 -9.148 -8.055 1.00 96.88 79 TYR A C 1
ATOM 601 O O . TYR A 1 79 ? -8.013 -9.723 -7.475 1.00 96.88 79 TYR A O 1
ATOM 609 N N . LEU A 1 80 ? -7.300 -8.338 -9.097 1.00 96.81 80 LEU A N 1
ATOM 610 C CA . LEU A 1 80 ? -8.636 -8.059 -9.632 1.00 96.81 80 LEU A CA 1
ATOM 611 C C . LEU A 1 80 ? -9.204 -9.220 -10.460 1.00 96.81 80 LEU A C 1
ATOM 613 O O . LEU A 1 80 ? -10.356 -9.598 -10.269 1.00 96.81 80 LEU A O 1
ATOM 617 N N . ASP A 1 81 ? -8.399 -9.789 -11.360 1.00 97.94 81 ASP A N 1
ATOM 618 C CA . ASP A 1 81 ? -8.903 -10.653 -12.433 1.00 97.94 81 ASP A CA 1
ATOM 619 C C . ASP A 1 81 ? -8.574 -12.137 -12.214 1.00 97.94 81 ASP A C 1
ATOM 621 O O . ASP A 1 81 ? -9.322 -13.006 -12.659 1.00 97.94 81 ASP A O 1
ATOM 625 N N . ILE A 1 82 ? -7.445 -12.452 -11.565 1.00 98.00 82 ILE A N 1
ATOM 626 C CA . ILE A 1 82 ? -6.908 -13.824 -11.504 1.00 98.00 82 ILE A CA 1
ATOM 627 C C . ILE A 1 82 ? -7.047 -14.442 -10.117 1.00 98.00 82 ILE A C 1
ATOM 629 O O . ILE A 1 8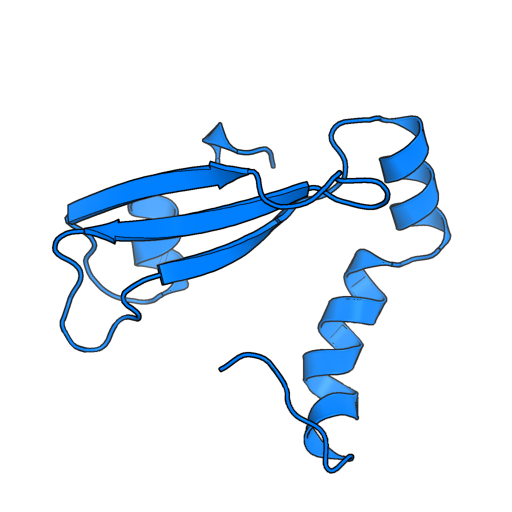2 ? -7.472 -15.590 -10.019 1.00 98.00 82 ILE A O 1
ATOM 633 N N . ALA A 1 83 ? -6.720 -13.717 -9.047 1.00 97.69 83 ALA A N 1
ATOM 634 C CA . ALA A 1 83 ? -6.793 -14.206 -7.672 1.00 97.69 83 ALA A CA 1
ATOM 635 C C . ALA A 1 83 ? -8.154 -14.843 -7.313 1.00 97.69 83 ALA A C 1
ATOM 637 O O . ALA A 1 83 ? -8.137 -15.903 -6.693 1.00 97.69 83 ALA A O 1
ATOM 638 N N . PRO A 1 84 ? -9.316 -14.314 -7.755 1.00 96.75 84 PRO A N 1
ATOM 639 C CA . PRO A 1 84 ? -10.614 -14.944 -7.489 1.00 96.75 84 PRO A CA 1
ATOM 640 C C . PRO A 1 84 ? -10.848 -16.277 -8.223 1.00 96.75 84 PRO A C 1
ATOM 642 O O . PRO A 1 84 ? -11.827 -16.964 -7.946 1.00 96.75 84 PRO A O 1
ATOM 645 N N . THR A 1 85 ? -9.996 -16.632 -9.191 1.00 98.06 85 THR A N 1
ATOM 646 C CA . THR A 1 85 ? -10.155 -17.815 -10.060 1.00 98.06 85 THR A CA 1
ATOM 647 C C . THR A 1 85 ? -9.325 -19.019 -9.616 1.00 98.06 85 THR A C 1
ATOM 649 O O . THR A 1 85 ? -9.447 -20.099 -10.196 1.00 98.06 85 THR A O 1
ATOM 652 N N . VAL A 1 86 ? -8.473 -18.849 -8.603 1.00 97.69 86 VAL A N 1
ATOM 653 C CA . VAL A 1 86 ? -7.533 -19.868 -8.126 1.00 97.69 86 VAL A CA 1
ATOM 654 C C . VAL A 1 86 ? -7.658 -20.061 -6.618 1.00 97.69 86 VAL A C 1
ATOM 656 O O . VAL A 1 86 ? -7.845 -19.105 -5.873 1.00 97.69 86 VAL A O 1
ATOM 659 N N . ASP A 1 87 ? -7.511 -21.302 -6.156 1.00 97.31 87 ASP A N 1
ATOM 660 C CA . ASP A 1 87 ? -7.528 -21.628 -4.726 1.00 97.31 87 ASP A CA 1
ATOM 661 C C . ASP A 1 87 ? -6.130 -21.451 -4.117 1.00 97.31 87 ASP A C 1
ATOM 663 O O . ASP A 1 87 ? -5.348 -22.396 -3.980 1.00 97.31 87 ASP A O 1
ATOM 667 N N . ILE A 1 88 ? -5.778 -20.198 -3.828 1.00 96.25 88 ILE A N 1
ATOM 668 C CA . ILE A 1 88 ? -4.537 -19.839 -3.138 1.00 96.25 88 ILE A CA 1
ATOM 669 C C . ILE A 1 88 ? -4.811 -18.805 -2.049 1.00 96.25 88 ILE A C 1
ATOM 671 O O . ILE A 1 88 ? -5.754 -18.019 -2.114 1.00 96.25 88 ILE A O 1
ATOM 675 N N . ARG A 1 89 ? -3.915 -18.742 -1.063 1.00 96.75 89 ARG A N 1
ATOM 676 C CA . ARG A 1 89 ? -3.949 -17.671 -0.065 1.00 96.75 89 ARG A CA 1
ATOM 677 C C . ARG A 1 89 ? -3.537 -16.344 -0.695 1.00 96.75 89 ARG A C 1
ATOM 679 O O . ARG A 1 89 ? -2.479 -16.254 -1.317 1.00 96.75 89 ARG A O 1
ATOM 686 N N . VAL A 1 90 ? -4.337 -15.318 -0.443 1.00 95.56 90 VAL A N 1
ATOM 687 C CA . VAL A 1 90 ? -4.078 -13.925 -0.818 1.00 95.56 90 VAL A CA 1
ATOM 688 C C . VAL A 1 90 ? -4.177 -13.027 0.421 1.00 95.56 90 VAL A C 1
ATOM 690 O O . VAL A 1 90 ? -4.730 -13.463 1.432 1.00 95.56 90 VAL A O 1
ATOM 693 N N . PRO A 1 91 ? -3.611 -11.807 0.391 1.00 91.06 91 PRO A N 1
ATOM 694 C CA . PRO A 1 91 ? -3.858 -10.807 1.428 1.00 91.06 91 PRO A CA 1
ATOM 695 C C . PRO A 1 91 ? -5.362 -10.514 1.581 1.00 91.06 91 PRO A C 1
ATOM 697 O O . PRO A 1 91 ? -6.098 -10.596 0.597 1.00 91.06 91 PRO A O 1
ATOM 700 N N . HIS A 1 92 ? -5.789 -10.187 2.805 1.00 76.62 92 HIS A N 1
ATOM 701 C CA . HIS A 1 92 ? -7.169 -9.839 3.164 1.00 76.62 92 HIS A CA 1
ATOM 702 C C . HIS A 1 92 ? -7.315 -8.338 3.391 1.00 76.62 92 HIS A C 1
ATOM 704 O O . HIS A 1 92 ? -6.337 -7.741 3.903 1.00 76.62 92 HIS A O 1
#

Mean predicted aligned error: 3.18 Å